Protein AF-A0A8R1ICD2-F1 (afdb_monomer)

Structure (mmCIF, N/CA/C/O backbone):
data_AF-A0A8R1ICD2-F1
#
_entry.id   AF-A0A8R1ICD2-F1
#
loop_
_atom_site.group_PDB
_atom_site.id
_atom_site.type_symbol
_atom_site.label_atom_id
_atom_site.label_alt_id
_atom_site.label_comp_id
_atom_site.label_asym_id
_atom_site.label_entity_id
_atom_site.label_seq_id
_atom_site.pdbx_PDB_ins_code
_atom_site.Cartn_x
_atom_site.Cartn_y
_atom_site.Cartn_z
_atom_site.occupancy
_atom_site.B_iso_or_equiv
_atom_site.auth_seq_id
_atom_site.auth_comp_id
_atom_site.auth_asym_id
_atom_site.auth_atom_id
_atom_site.pdbx_PDB_model_num
ATOM 1 N N . GLU A 1 1 ? -40.441 -24.533 26.803 1.00 36.91 1 GLU A N 1
ATOM 2 C CA . GLU A 1 1 ? -41.108 -23.221 26.719 1.00 36.91 1 GLU A CA 1
ATOM 3 C C . GLU A 1 1 ? -40.385 -22.350 25.706 1.00 36.91 1 GLU A C 1
ATOM 5 O O . GLU A 1 1 ? -39.166 -22.407 25.611 1.00 36.91 1 GLU A O 1
ATOM 10 N N . ALA A 1 2 ? -41.181 -21.658 24.899 1.00 37.09 2 ALA A N 1
ATOM 11 C CA . ALA A 1 2 ? -40.831 -20.619 23.930 1.00 37.09 2 ALA A CA 1
ATOM 12 C C . ALA A 1 2 ? -40.318 -19.354 24.679 1.00 37.09 2 ALA A C 1
ATOM 14 O O . ALA A 1 2 ? -40.477 -19.299 25.891 1.00 37.09 2 ALA A O 1
ATOM 15 N N . LEU A 1 3 ? -39.752 -18.275 24.129 1.00 42.41 3 LEU A N 1
ATOM 16 C CA . LEU A 1 3 ? -39.629 -17.691 22.790 1.00 42.41 3 LEU A CA 1
ATOM 17 C C . LEU A 1 3 ? -38.608 -16.536 22.915 1.00 42.41 3 LEU A C 1
ATOM 19 O O . LEU A 1 3 ? -38.447 -15.967 23.992 1.00 42.41 3 LEU A O 1
ATOM 23 N N . GLY A 1 4 ? -37.986 -16.142 21.808 1.00 36.78 4 GLY A N 1
ATOM 24 C CA . GLY A 1 4 ? -37.154 -14.941 21.723 1.00 36.78 4 GLY A CA 1
ATOM 25 C C . GLY A 1 4 ? -36.560 -14.789 20.329 1.00 36.78 4 GLY A C 1
ATOM 26 O O . GLY A 1 4 ? -35.347 -14.760 20.165 1.00 36.78 4 GLY A O 1
ATOM 27 N N . SER A 1 5 ? -37.428 -14.819 19.318 1.00 42.06 5 SER A N 1
ATOM 28 C CA . SER A 1 5 ? -37.115 -14.591 17.910 1.00 42.06 5 SER A CA 1
ATOM 29 C C . SER A 1 5 ? -36.513 -13.199 17.719 1.00 42.06 5 SER A C 1
ATOM 31 O O . SER A 1 5 ? -37.210 -12.206 17.907 1.00 42.06 5 SER A O 1
ATOM 33 N N . GLY A 1 6 ? -35.238 -13.130 17.332 1.00 47.69 6 GLY A N 1
ATOM 34 C CA . GLY A 1 6 ? -34.648 -11.903 16.808 1.00 47.69 6 GLY A CA 1
ATOM 35 C C . GLY A 1 6 ? -35.290 -11.595 15.462 1.00 47.69 6 GLY A C 1
ATOM 36 O O . GLY A 1 6 ? -34.988 -12.253 14.466 1.00 47.69 6 GLY A O 1
ATOM 37 N N . GLU A 1 7 ? -36.232 -10.658 15.456 1.00 48.03 7 GLU A N 1
ATOM 38 C CA . GLU A 1 7 ? -36.784 -10.088 14.233 1.00 48.03 7 GLU A CA 1
ATOM 39 C C . GLU A 1 7 ? -35.635 -9.516 13.385 1.00 48.03 7 GLU A C 1
ATOM 41 O O . GLU A 1 7 ? -34.730 -8.875 13.928 1.00 48.03 7 GLU A O 1
ATOM 46 N N . PRO A 1 8 ? -35.602 -9.767 12.065 1.00 51.16 8 PRO A N 1
ATOM 47 C CA . PRO A 1 8 ? -34.649 -9.099 11.199 1.00 51.16 8 PRO A CA 1
ATOM 48 C C . PRO A 1 8 ? -35.029 -7.619 11.120 1.00 51.16 8 PRO A C 1
ATOM 50 O O . PRO A 1 8 ? -36.084 -7.285 10.591 1.00 51.16 8 PRO A O 1
ATOM 53 N N . ASP A 1 9 ? -34.150 -6.779 11.659 1.00 54.31 9 ASP A N 1
ATOM 54 C CA . ASP A 1 9 ? -34.132 -5.314 11.626 1.00 54.31 9 ASP A CA 1
ATOM 55 C C . ASP A 1 9 ? -34.769 -4.743 10.334 1.00 54.31 9 ASP A C 1
ATOM 57 O O . ASP A 1 9 ? -34.150 -4.711 9.262 1.00 54.31 9 ASP A O 1
ATOM 61 N N . GLU A 1 10 ? -36.056 -4.374 10.408 1.00 54.94 10 GLU A N 1
ATOM 62 C CA . GLU A 1 10 ? -36.863 -3.946 9.252 1.00 54.94 10 GLU A CA 1
ATOM 63 C C . GLU A 1 10 ? -36.434 -2.577 8.701 1.00 54.94 10 GLU A C 1
ATOM 65 O O . GLU A 1 10 ? -36.730 -2.259 7.544 1.00 54.94 10 GLU A O 1
ATOM 70 N N . ASP A 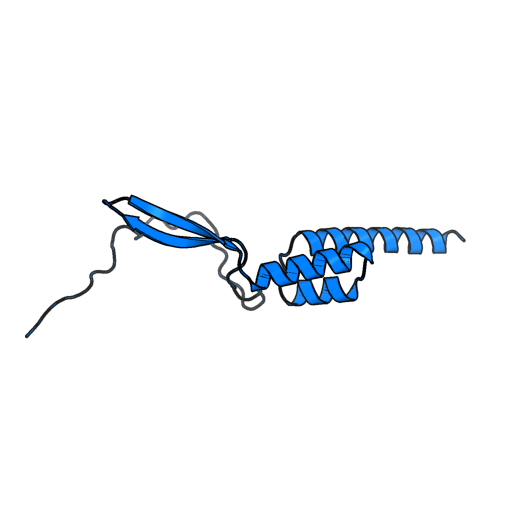1 11 ? -35.666 -1.802 9.470 1.00 57.03 11 ASP A N 1
ATOM 71 C CA . ASP A 1 11 ? -35.308 -0.417 9.148 1.00 57.03 11 ASP A CA 1
ATOM 72 C C . ASP A 1 11 ? -34.338 -0.281 7.960 1.00 57.03 11 ASP A C 1
ATOM 74 O O . ASP A 1 11 ? -34.221 0.787 7.356 1.00 57.03 11 ASP A O 1
ATOM 78 N N . HIS A 1 12 ? -33.696 -1.374 7.538 1.00 56.97 12 HIS A N 1
ATOM 79 C CA . HIS A 1 12 ? -32.754 -1.383 6.410 1.00 56.97 12 HIS A CA 1
ATOM 80 C C . HIS A 1 12 ? -33.309 -2.049 5.142 1.00 56.97 12 HIS A C 1
ATOM 82 O O . HIS A 1 12 ? -32.579 -2.269 4.165 1.00 56.97 12 HIS A O 1
ATOM 88 N N . ARG A 1 13 ? -34.603 -2.391 5.114 1.00 55.59 13 ARG A N 1
ATOM 89 C CA . ARG A 1 13 ? -35.207 -3.064 3.961 1.00 55.59 13 ARG A CA 1
ATOM 90 C C . ARG A 1 13 ? -35.607 -2.048 2.892 1.00 55.59 13 ARG A C 1
ATOM 92 O O . ARG A 1 13 ? -36.439 -1.173 3.109 1.00 55.59 13 ARG A O 1
ATOM 99 N N . TRP A 1 14 ? -35.041 -2.189 1.691 1.00 53.56 14 TRP A N 1
ATOM 100 C CA . TRP A 1 14 ? -35.446 -1.384 0.535 1.00 53.56 14 TRP A CA 1
ATOM 101 C C . TRP A 1 14 ? -36.968 -1.464 0.326 1.00 53.56 14 TRP A C 1
ATOM 103 O O . TRP A 1 14 ? -37.510 -2.576 0.318 1.00 53.56 14 TRP A O 1
ATOM 113 N N . PRO A 1 15 ? -37.665 -0.330 0.112 1.00 64.44 15 PRO A N 1
ATOM 114 C CA . PRO A 1 15 ? -39.110 -0.336 -0.046 1.00 64.44 15 PRO A CA 1
ATOM 115 C C . PRO A 1 15 ? -39.524 -1.230 -1.228 1.00 64.44 15 PRO A C 1
ATOM 117 O O . PRO A 1 15 ? -38.893 -1.175 -2.297 1.00 64.44 15 PRO A O 1
ATOM 120 N N . PRO A 1 16 ? -40.580 -2.051 -1.072 1.00 60.50 16 PRO A N 1
ATOM 121 C CA . PRO A 1 16 ? -41.022 -2.966 -2.114 1.00 60.50 16 PRO A CA 1
ATOM 122 C C . PRO A 1 16 ? -41.369 -2.180 -3.385 1.00 60.50 16 PRO A C 1
ATOM 124 O O . PRO A 1 16 ? -42.171 -1.251 -3.370 1.00 60.50 16 PRO A O 1
ATOM 127 N N . GLY A 1 17 ? -40.712 -2.524 -4.496 1.00 62.53 17 GLY A N 1
ATOM 128 C CA . GLY A 1 17 ? -40.932 -1.898 -5.806 1.00 62.53 17 GLY A CA 1
ATOM 129 C C . GLY A 1 17 ? -39.902 -0.844 -6.233 1.00 62.53 17 GLY A C 1
ATOM 130 O O . GLY A 1 17 ? -39.850 -0.516 -7.418 1.00 62.53 17 GLY A O 1
ATOM 131 N N . ARG A 1 18 ? -39.011 -0.368 -5.349 1.00 57.47 18 ARG A N 1
ATOM 132 C CA . ARG A 1 18 ? -37.857 0.461 -5.752 1.00 57.47 18 ARG A CA 1
ATOM 133 C C . ARG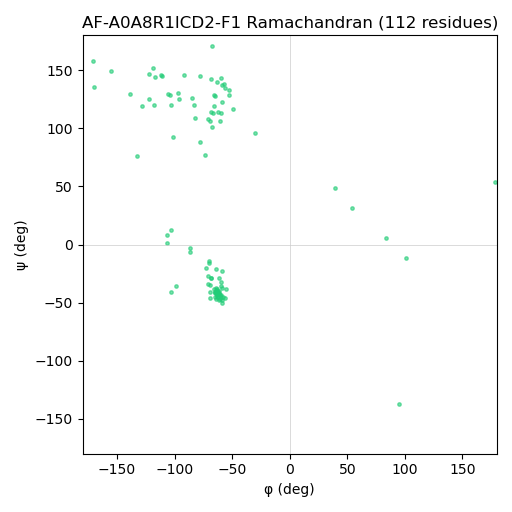 A 1 18 ? -36.588 -0.384 -5.793 1.00 57.47 18 ARG A C 1
ATOM 135 O O . ARG A 1 18 ? -35.875 -0.519 -4.807 1.00 57.47 18 ARG A O 1
ATOM 142 N N . ARG A 1 19 ? -36.271 -0.934 -6.969 1.00 59.38 19 ARG A N 1
ATOM 143 C CA . ARG A 1 19 ? -34.909 -1.422 -7.234 1.00 59.38 19 ARG A CA 1
ATOM 144 C C . ARG A 1 19 ? -33.977 -0.212 -7.221 1.00 59.38 19 ARG A C 1
ATOM 146 O O . ARG A 1 19 ? -34.254 0.761 -7.923 1.00 59.38 19 ARG A O 1
ATOM 153 N N . ALA A 1 20 ? -32.900 -0.269 -6.440 1.00 60.38 20 ALA A N 1
ATOM 154 C CA . ALA A 1 20 ? -31.851 0.742 -6.480 1.00 60.38 20 ALA A CA 1
ATOM 155 C C . ALA A 1 20 ? -31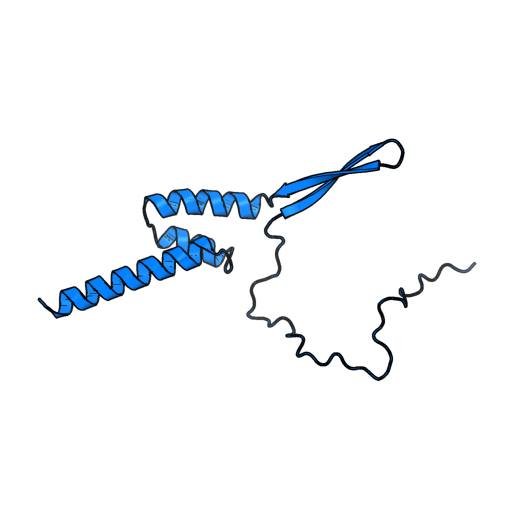.442 0.979 -7.946 1.00 60.38 20 ALA A C 1
ATOM 157 O O . ALA A 1 20 ? -30.999 0.058 -8.636 1.00 60.38 20 ALA A O 1
ATOM 158 N N . LYS A 1 21 ? -31.656 2.200 -8.454 1.00 56.22 21 LYS A N 1
ATOM 159 C CA . LYS A 1 21 ? -31.188 2.628 -9.780 1.00 56.22 21 LYS A CA 1
ATOM 160 C C . LYS A 1 21 ? -29.680 2.847 -9.688 1.00 56.22 21 LYS A C 1
ATOM 162 O O . LYS A 1 21 ? -29.200 3.963 -9.560 1.00 56.22 21 LYS A O 1
ATOM 167 N N . GLY A 1 22 ? -28.942 1.752 -9.695 1.00 61.75 22 GLY A N 1
ATOM 168 C CA . GLY A 1 22 ? -27.493 1.748 -9.634 1.00 61.75 22 GLY A CA 1
ATOM 169 C C . GLY A 1 22 ? -26.997 0.342 -9.902 1.00 61.75 22 GLY A C 1
ATOM 170 O O . GLY A 1 22 ? -27.549 -0.634 -9.391 1.00 61.75 22 GLY A O 1
ATOM 171 N N . ARG A 1 23 ? -25.966 0.215 -10.735 1.00 58.72 23 ARG A N 1
ATOM 172 C CA . ARG A 1 23 ? -25.302 -1.070 -10.921 1.00 58.72 23 ARG A CA 1
ATOM 173 C C . ARG A 1 23 ? -24.401 -1.284 -9.713 1.00 58.72 23 ARG A C 1
ATOM 175 O O . ARG A 1 23 ? -23.244 -0.884 -9.742 1.00 58.72 23 ARG A O 1
ATOM 182 N N . ILE A 1 24 ? -24.940 -1.886 -8.654 1.00 67.31 24 ILE A N 1
ATOM 183 C CA . ILE A 1 24 ? -24.109 -2.412 -7.568 1.00 67.31 24 ILE A CA 1
ATOM 184 C C . ILE A 1 24 ? -23.207 -3.459 -8.217 1.00 67.31 24 ILE A C 1
ATOM 186 O O . ILE A 1 24 ? -23.674 -4.508 -8.674 1.00 67.31 24 ILE A O 1
ATOM 190 N N . VAL A 1 25 ? -21.930 -3.119 -8.374 1.00 69.25 25 VAL A N 1
ATOM 191 C CA . VAL A 1 25 ? -20.953 -4.033 -8.951 1.00 69.25 25 VAL A CA 1
ATOM 192 C C . VAL A 1 25 ? -20.729 -5.118 -7.913 1.00 69.25 25 VAL A C 1
ATOM 194 O O . VAL A 1 25 ? -20.164 -4.871 -6.855 1.00 69.25 25 VAL A O 1
ATOM 197 N N . LYS A 1 26 ? -21.245 -6.315 -8.195 1.00 70.38 26 LYS A N 1
ATOM 198 C CA . LYS A 1 26 ? -20.978 -7.488 -7.367 1.00 70.38 26 LYS A CA 1
ATOM 199 C C . LYS A 1 26 ? -19.484 -7.792 -7.422 1.00 70.38 26 LYS A C 1
ATOM 201 O O . LYS A 1 26 ? -18.890 -7.696 -8.501 1.00 70.38 26 LYS A O 1
ATOM 206 N N . ASN A 1 27 ? -18.924 -8.168 -6.276 1.00 64.25 27 ASN A N 1
ATOM 207 C CA . ASN A 1 27 ? -17.529 -8.562 -6.163 1.00 64.25 27 ASN A CA 1
ATOM 208 C C . ASN A 1 27 ? -17.216 -9.653 -7.207 1.00 64.25 27 ASN A C 1
ATOM 210 O O . ASN A 1 27 ? -17.977 -10.616 -7.356 1.00 64.25 27 ASN A O 1
ATOM 214 N N . ARG A 1 28 ? -16.160 -9.453 -8.001 1.00 73.50 28 ARG A N 1
ATOM 215 C CA . ARG A 1 28 ? -15.730 -10.427 -9.010 1.00 73.50 28 ARG A CA 1
ATOM 216 C C . ARG A 1 28 ? -14.697 -11.363 -8.382 1.00 73.50 28 ARG A C 1
ATOM 218 O O . ARG A 1 28 ? -13.860 -10.888 -7.631 1.00 73.50 28 ARG A O 1
ATOM 225 N N . PRO A 1 29 ? -14.648 -12.650 -8.764 1.00 68.12 29 PRO A N 1
ATOM 226 C CA . PRO A 1 29 ? -13.654 -13.587 -8.226 1.00 68.12 29 PRO A CA 1
ATOM 227 C C . PRO A 1 29 ? -12.196 -13.169 -8.469 1.00 68.12 29 PRO A C 1
ATOM 229 O O . PRO A 1 29 ? -11.300 -13.617 -7.771 1.00 68.12 29 PRO A O 1
ATOM 232 N N . THR A 1 30 ? -11.956 -12.333 -9.484 1.00 71.75 30 THR A N 1
ATOM 233 C CA . THR A 1 30 ? -10.632 -11.808 -9.841 1.00 71.75 30 THR A CA 1
ATOM 234 C C . THR A 1 30 ? -10.257 -10.543 -9.073 1.00 71.75 30 THR A C 1
ATOM 236 O O . THR A 1 30 ? -9.194 -9.980 -9.319 1.00 71.75 30 THR A O 1
ATOM 239 N N . TRP A 1 31 ? -11.150 -10.013 -8.236 1.00 74.44 31 TRP A N 1
ATOM 240 C CA . TRP A 1 31 ? -10.823 -8.881 -7.385 1.00 74.44 31 TRP A CA 1
ATOM 241 C C . TRP A 1 31 ? -10.012 -9.365 -6.199 1.00 74.44 31 TRP A C 1
ATOM 243 O O . TRP A 1 31 ? -10.207 -10.469 -5.690 1.00 74.44 31 TRP A O 1
ATOM 253 N N . PHE A 1 32 ? -9.082 -8.524 -5.774 1.00 70.75 32 PHE A N 1
ATOM 254 C CA . PHE A 1 32 ? -8.287 -8.821 -4.602 1.00 70.75 32 PHE A CA 1
ATOM 255 C C . PHE A 1 32 ? -9.190 -8.989 -3.377 1.00 70.75 32 PHE A C 1
ATOM 257 O O . PHE A 1 32 ? -10.201 -8.285 -3.269 1.00 70.75 32 PHE A O 1
ATOM 264 N N . PRO A 1 33 ? -8.851 -9.927 -2.476 1.00 73.94 33 PRO A N 1
ATOM 265 C CA . PRO A 1 33 ? -9.656 -10.185 -1.295 1.00 73.94 33 PRO A CA 1
ATOM 266 C C . PRO A 1 33 ? -9.806 -8.901 -0.481 1.00 73.94 33 PRO A C 1
ATOM 268 O O . PRO A 1 33 ? -8.842 -8.151 -0.308 1.00 73.94 33 PRO A O 1
ATOM 271 N N . GLU A 1 34 ? -11.013 -8.662 0.027 1.00 71.31 34 GLU A N 1
ATOM 272 C CA . GLU A 1 34 ? -11.245 -7.598 0.997 1.00 71.31 34 GLU A CA 1
ATOM 273 C C . GLU A 1 34 ? -10.414 -7.914 2.244 1.00 71.31 34 GLU A C 1
ATOM 275 O O . GLU A 1 34 ? -10.624 -8.928 2.912 1.00 71.31 34 GLU A O 1
ATOM 280 N N . LYS A 1 35 ? -9.422 -7.069 2.523 1.00 75.38 35 LYS A N 1
ATOM 281 C CA . LYS A 1 35 ? -8.722 -7.055 3.806 1.00 75.38 35 LYS A CA 1
ATOM 282 C C . LYS A 1 35 ? -8.927 -5.687 4.436 1.00 75.38 35 LYS A C 1
ATOM 284 O O . LYS A 1 35 ? -9.074 -4.690 3.728 1.00 75.38 35 LYS A O 1
ATOM 289 N N . ASP A 1 36 ? -8.895 -5.641 5.760 1.00 72.81 36 ASP A N 1
ATOM 290 C CA . ASP A 1 36 ? -8.873 -4.373 6.476 1.00 72.81 36 ASP A CA 1
ATOM 291 C C . ASP A 1 36 ? -7.553 -3.656 6.190 1.00 72.81 36 ASP A C 1
ATOM 293 O O . ASP A 1 36 ? -6.478 -4.096 6.605 1.00 72.81 36 ASP A O 1
ATOM 297 N N . TYR A 1 37 ? -7.648 -2.535 5.488 1.00 74.44 37 TYR A N 1
ATOM 298 C CA . TYR A 1 37 ? -6.551 -1.618 5.211 1.00 74.44 37 TYR A CA 1
ATOM 299 C C . TYR A 1 37 ? -6.923 -0.229 5.746 1.00 74.44 37 TYR A C 1
ATOM 301 O O . TYR A 1 37 ? -8.089 0.158 5.725 1.00 74.44 37 TYR A O 1
ATOM 309 N N . GLY A 1 38 ? -5.939 0.540 6.221 1.00 77.06 38 GLY A N 1
ATOM 310 C CA . GLY A 1 38 ? -6.152 1.924 6.662 1.00 77.06 38 GLY A CA 1
ATOM 311 C C . GLY A 1 38 ? -6.401 2.093 8.163 1.00 77.06 38 GLY A C 1
ATOM 312 O O . GLY A 1 38 ? -5.678 1.533 8.987 1.00 77.06 38 GLY A O 1
ATOM 313 N N . LEU A 1 39 ? -7.369 2.938 8.526 1.00 81.56 39 LEU A N 1
ATOM 314 C CA . LEU A 1 39 ? -7.602 3.395 9.898 1.00 81.56 39 LEU A CA 1
ATOM 315 C C . LEU A 1 39 ? -8.844 2.722 10.492 1.00 81.56 39 LEU A C 1
ATOM 317 O O . LEU A 1 39 ? -9.921 2.754 9.908 1.00 81.56 39 LEU A O 1
ATOM 321 N N . SER A 1 40 ? -8.694 2.161 11.686 1.00 84.38 40 SER A N 1
ATOM 322 C CA . SER A 1 40 ? -9.783 1.582 12.475 1.00 84.38 40 SER A CA 1
ATOM 323 C C . SER A 1 40 ? -10.057 2.441 13.706 1.00 84.38 40 SER A C 1
ATOM 325 O O . SER A 1 40 ? -9.135 3.013 14.290 1.00 84.38 40 SER A O 1
ATOM 327 N N . MET A 1 41 ? -11.317 2.545 14.115 1.00 88.12 41 MET A N 1
ATOM 328 C CA . MET A 1 41 ? -11.699 3.242 15.341 1.00 88.12 41 MET A CA 1
ATOM 329 C C . MET A 1 41 ? -11.842 2.225 16.473 1.00 88.12 41 MET A C 1
ATOM 331 O O . MET A 1 41 ? -12.576 1.250 16.346 1.00 88.12 41 MET A O 1
ATOM 335 N N . VAL A 1 42 ? -11.129 2.438 17.577 1.00 87.81 42 VAL A N 1
ATOM 336 C CA . VAL A 1 42 ? -11.114 1.527 18.727 1.00 87.81 42 VAL A CA 1
ATOM 337 C C . VAL A 1 42 ? -11.547 2.289 19.973 1.00 87.81 42 VAL A C 1
ATOM 339 O O . VAL A 1 42 ? -10.943 3.304 20.315 1.00 87.81 42 VAL A O 1
ATOM 342 N N . GLN A 1 43 ? -12.569 1.798 20.671 1.00 89.06 43 GLN A N 1
ATOM 343 C CA . GLN A 1 43 ? -12.998 2.352 21.956 1.00 89.06 43 GLN A CA 1
ATOM 344 C C . GLN A 1 43 ? -11.902 2.139 23.010 1.00 89.06 4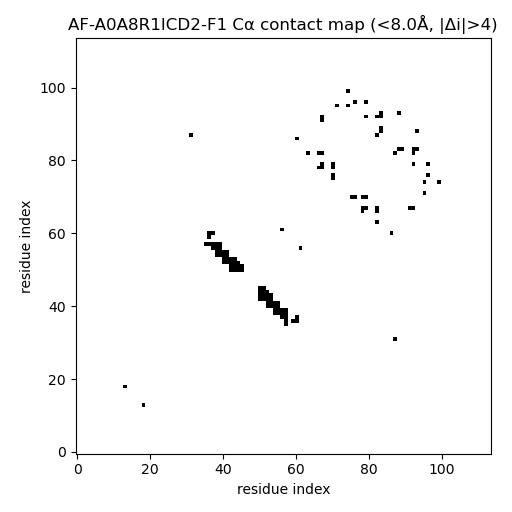3 GLN A C 1
ATOM 346 O O . GLN A 1 43 ? -11.374 1.039 23.167 1.00 89.06 43 GLN A O 1
ATOM 351 N N . VAL A 1 44 ? -11.520 3.208 23.703 1.00 89.94 44 VAL A N 1
ATOM 352 C CA . VAL A 1 44 ? -10.453 3.200 24.716 1.00 89.94 44 VAL A CA 1
ATOM 353 C C . VAL A 1 44 ? -11.031 3.207 26.115 1.00 89.94 44 VAL A C 1
ATOM 355 O O . VAL A 1 44 ? -10.503 2.542 27.003 1.00 89.94 44 VAL A O 1
ATOM 358 N N . LYS A 1 45 ? -12.080 4.001 26.321 1.00 89.62 45 LYS A N 1
ATOM 359 C CA . LYS A 1 45 ? -12.627 4.261 27.643 1.00 89.62 45 LYS A CA 1
ATOM 360 C C . LYS A 1 45 ? -14.088 4.650 27.534 1.00 89.62 45 LYS A C 1
ATOM 362 O O . LYS A 1 45 ? -14.489 5.283 26.562 1.00 89.62 45 LYS A O 1
ATOM 367 N N . GLU A 1 46 ? -14.851 4.306 28.554 1.00 87.81 46 GLU A N 1
ATOM 368 C CA . GLU A 1 46 ? -16.190 4.829 28.762 1.00 87.81 46 GLU A CA 1
ATOM 369 C C . GLU A 1 46 ? -16.260 5.355 30.192 1.00 87.81 46 GLU A C 1
ATOM 371 O O . GLU A 1 46 ? -15.988 4.622 31.143 1.00 87.81 46 GLU A O 1
ATOM 376 N N . GLU A 1 47 ? -16.531 6.646 30.350 1.00 89.56 47 GLU A N 1
ATOM 377 C CA . GLU A 1 47 ? -16.644 7.284 31.660 1.00 89.56 47 GLU A CA 1
ATOM 378 C C . GLU A 1 47 ? -17.814 8.256 31.658 1.00 89.56 47 GLU A C 1
ATOM 380 O O . GLU A 1 47 ? -17.917 9.107 30.784 1.00 89.56 47 GLU A O 1
ATOM 385 N N . LYS A 1 48 ? -18.686 8.147 32.669 1.00 83.25 48 LYS A N 1
ATOM 386 C CA . LYS A 1 48 ? -19.808 9.076 32.897 1.00 83.25 48 LYS A CA 1
ATOM 387 C C . LYS A 1 48 ? -20.741 9.259 31.683 1.00 83.25 48 LYS A C 1
ATOM 389 O O . LYS A 1 48 ? -21.331 10.320 31.525 1.00 83.25 48 LYS A O 1
ATOM 394 N N . GLY A 1 49 ? -20.897 8.220 30.859 1.00 87.62 49 GLY A N 1
ATOM 395 C CA . GLY A 1 49 ? -21.728 8.258 29.649 1.00 87.62 49 GLY A CA 1
ATOM 396 C C . GLY A 1 49 ? -21.030 8.838 28.414 1.00 87.62 49 GLY A C 1
ATOM 397 O O . GLY A 1 49 ? -21.667 8.978 27.376 1.00 87.62 49 GLY A O 1
ATOM 398 N N . GLU A 1 50 ? -19.735 9.151 28.502 1.00 87.81 50 GLU A N 1
ATOM 399 C CA . GLU A 1 50 ? -18.916 9.566 27.364 1.00 87.81 50 GLU A CA 1
ATOM 400 C C . GLU A 1 50 ? -18.009 8.422 26.906 1.00 87.81 50 GLU A C 1
ATOM 402 O O . GLU A 1 50 ? -17.267 7.826 27.698 1.00 87.81 50 GLU A O 1
ATOM 407 N N . THR A 1 51 ? -18.044 8.135 25.605 1.00 89.38 51 THR A N 1
ATOM 408 C CA . THR A 1 51 ? -17.243 7.084 24.977 1.00 89.38 51 THR A CA 1
ATOM 409 C C . THR A 1 51 ? -16.058 7.693 24.235 1.00 89.38 51 THR A C 1
ATOM 411 O O . THR A 1 51 ? -16.217 8.478 23.302 1.00 89.38 51 THR A O 1
ATOM 414 N N . TRP A 1 52 ? -14.851 7.309 24.637 1.00 91.94 52 TRP A N 1
ATOM 415 C CA . TRP A 1 52 ? -13.602 7.778 24.049 1.00 91.94 52 TRP A CA 1
ATOM 416 C C . TRP A 1 52 ? -13.098 6.778 23.021 1.00 91.94 52 TRP A C 1
ATOM 418 O O . TRP A 1 52 ? -12.947 5.589 23.315 1.00 91.94 52 TRP A O 1
ATOM 428 N N . PHE A 1 53 ? -12.755 7.273 21.837 1.00 92.62 53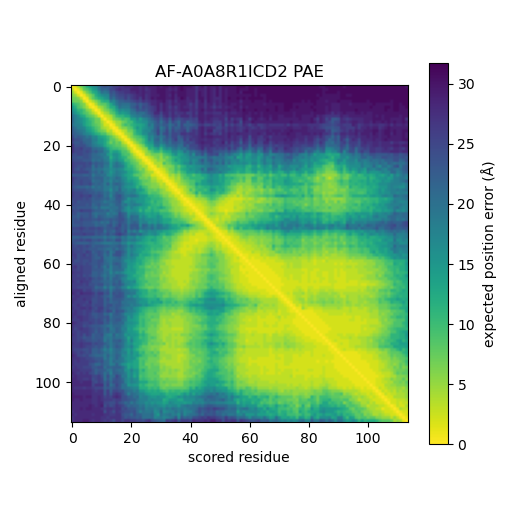 PHE A N 1
ATOM 429 C CA . PHE A 1 53 ? -12.228 6.468 20.744 1.00 92.62 53 PHE A CA 1
ATOM 430 C C . PHE A 1 53 ? -10.804 6.895 20.393 1.00 92.62 53 PHE A C 1
ATOM 432 O O . PHE A 1 53 ? -10.467 8.077 20.428 1.00 92.62 53 PHE A O 1
ATOM 439 N N . LYS A 1 54 ? -9.968 5.926 20.019 1.00 92.00 54 LYS A N 1
ATOM 440 C CA . LYS A 1 54 ? -8.684 6.166 19.359 1.00 92.00 54 LYS A CA 1
ATOM 441 C C . LYS A 1 54 ? -8.743 5.662 17.935 1.00 92.00 54 LYS A C 1
ATOM 443 O O . LYS A 1 54 ? -9.336 4.622 17.650 1.00 92.00 54 LYS A O 1
ATOM 448 N N . ILE A 1 55 ? -8.050 6.370 17.064 1.00 89.56 55 ILE A N 1
ATOM 449 C CA . ILE A 1 55 ? -7.789 5.895 15.718 1.00 89.56 55 ILE A CA 1
ATOM 450 C C . ILE A 1 55 ? -6.551 4.996 15.787 1.00 89.56 55 ILE A C 1
ATOM 452 O O . ILE A 1 55 ? -5.514 5.389 16.322 1.00 89.56 55 ILE A O 1
ATOM 456 N N . LYS A 1 56 ? -6.664 3.771 15.279 1.00 86.56 56 LYS A N 1
ATOM 457 C CA . LYS A 1 56 ? -5.574 2.804 15.171 1.00 86.56 56 LYS A CA 1
ATOM 458 C C . LYS A 1 56 ? -5.334 2.492 13.702 1.00 86.56 56 LYS A C 1
ATOM 460 O O . LYS A 1 56 ? -6.217 1.974 13.019 1.00 86.56 56 LYS A O 1
ATOM 465 N N . HIS A 1 57 ? -4.124 2.776 13.242 1.00 83.81 57 HIS A N 1
ATOM 466 C CA . HIS A 1 57 ? -3.684 2.374 11.918 1.00 83.81 57 HIS A CA 1
ATOM 467 C C . HIS A 1 57 ? -3.520 0.853 11.841 1.00 83.81 57 HIS A C 1
ATOM 469 O O . HIS A 1 57 ? -3.111 0.204 12.806 1.00 83.81 57 HIS A O 1
ATOM 475 N N . ASN A 1 58 ? -3.872 0.272 10.701 1.00 87.75 58 ASN A N 1
ATOM 476 C CA . ASN A 1 58 ? -3.682 -1.141 10.451 1.00 87.75 58 ASN A CA 1
ATOM 477 C C . ASN A 1 58 ? -2.176 -1.453 10.411 1.00 87.75 58 ASN A C 1
ATOM 479 O O . ASN A 1 58 ? -1.447 -0.924 9.572 1.00 87.75 58 ASN A O 1
ATOM 483 N N .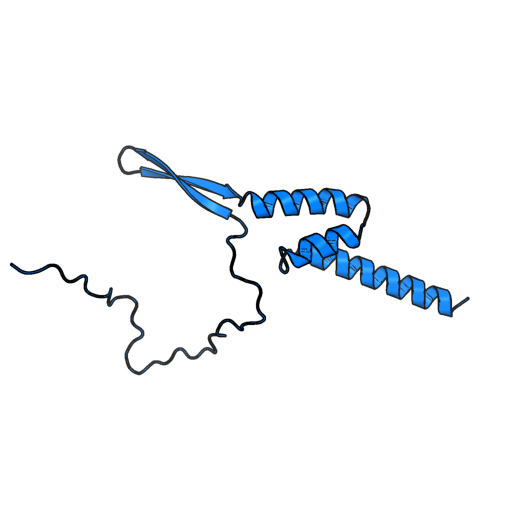 ASN A 1 59 ? -1.719 -2.324 11.315 1.00 88.12 59 ASN A N 1
ATOM 484 C CA . ASN A 1 59 ? -0.298 -2.661 11.451 1.00 88.12 59 ASN A CA 1
ATOM 485 C C . ASN A 1 59 ? 0.292 -3.257 10.164 1.00 88.12 59 ASN A C 1
ATOM 487 O O . ASN A 1 59 ? 1.456 -3.025 9.856 1.00 88.12 59 ASN A O 1
ATOM 491 N N . TYR A 1 60 ? -0.491 -4.047 9.426 1.00 87.25 60 TYR A N 1
ATOM 492 C CA . TYR A 1 60 ? -0.029 -4.674 8.191 1.00 87.25 60 TYR A CA 1
ATOM 493 C C . TYR A 1 60 ? 0.171 -3.627 7.089 1.00 87.25 60 TYR A C 1
ATOM 495 O O . TYR A 1 60 ? 1.231 -3.585 6.468 1.00 87.25 60 TYR A O 1
ATOM 503 N N . TYR A 1 61 ? -0.797 -2.723 6.910 1.00 86.12 61 TYR A N 1
ATOM 504 C CA . TYR A 1 61 ? -0.674 -1.616 5.959 1.00 86.12 61 TYR A CA 1
ATOM 505 C C . TYR A 1 61 ? 0.480 -0.666 6.334 1.00 86.12 61 TYR A C 1
ATOM 507 O O . TYR A 1 61 ? 1.258 -0.277 5.470 1.00 86.12 61 TYR A O 1
ATOM 515 N N . GLU A 1 62 ? 0.671 -0.379 7.628 1.00 87.19 62 GLU A N 1
ATOM 516 C CA . GLU A 1 62 ? 1.784 0.447 8.132 1.00 87.19 62 GLU A CA 1
ATOM 517 C C . GLU A 1 62 ? 3.158 -0.116 7.750 1.00 87.19 62 GLU A C 1
ATOM 519 O O . GLU A 1 62 ? 4.053 0.613 7.323 1.00 87.19 62 GLU A O 1
ATOM 524 N N . GLN A 1 63 ? 3.344 -1.429 7.904 1.00 90.00 63 GLN A N 1
ATOM 525 C CA . GLN A 1 63 ? 4.610 -2.080 7.576 1.00 90.00 63 GLN A CA 1
ATOM 526 C C . GLN A 1 63 ? 4.921 -1.970 6.083 1.00 90.00 63 GLN A C 1
ATOM 528 O O . GLN A 1 63 ? 6.064 -1.698 5.717 1.00 90.00 63 GLN A O 1
ATOM 533 N N . ARG A 1 64 ? 3.910 -2.132 5.222 1.00 89.50 64 ARG A N 1
ATOM 534 C CA . ARG A 1 64 ? 4.067 -1.996 3.767 1.00 89.50 64 ARG A CA 1
ATOM 535 C C . ARG A 1 64 ? 4.328 -0.555 3.345 1.00 89.50 64 ARG A C 1
ATOM 537 O O . ARG A 1 64 ? 5.145 -0.326 2.459 1.00 89.50 64 ARG A O 1
ATOM 544 N N . GLU A 1 65 ? 3.734 0.420 4.023 1.00 88.62 65 GLU A N 1
ATOM 545 C CA . GLU A 1 65 ? 4.040 1.834 3.799 1.00 88.62 65 GLU A CA 1
ATOM 546 C C . GLU A 1 65 ? 5.488 2.183 4.182 1.00 88.62 65 GLU A C 1
ATOM 548 O O . GLU A 1 65 ? 6.191 2.842 3.417 1.00 88.62 65 GLU A O 1
ATOM 553 N N . ARG A 1 66 ? 5.999 1.648 5.298 1.00 89.44 66 ARG A N 1
ATOM 554 C CA . ARG A 1 66 ? 7.419 1.806 5.661 1.00 89.44 66 ARG A CA 1
ATOM 555 C C . ARG A 1 66 ? 8.361 1.149 4.657 1.00 89.44 66 ARG A C 1
ATOM 557 O O . ARG A 1 66 ? 9.396 1.725 4.330 1.00 89.44 66 ARG A O 1
ATOM 564 N N . MET A 1 67 ? 8.018 -0.040 4.159 1.00 89.25 67 MET A N 1
ATOM 565 C CA . MET A 1 67 ? 8.795 -0.687 3.095 1.00 89.25 67 MET A CA 1
ATOM 566 C C . MET A 1 67 ? 8.786 0.139 1.810 1.00 89.25 67 MET A C 1
ATOM 568 O O . MET A 1 67 ? 9.823 0.253 1.159 1.00 89.25 67 MET A O 1
ATOM 572 N N . TYR A 1 68 ? 7.652 0.762 1.479 1.00 90.88 68 TYR A N 1
ATOM 573 C CA . TYR A 1 68 ? 7.572 1.678 0.349 1.00 90.88 68 TYR A CA 1
ATOM 574 C C . TYR A 1 68 ? 8.560 2.843 0.506 1.00 90.88 68 TYR A C 1
ATOM 576 O O . TYR A 1 68 ? 9.337 3.082 -0.415 1.00 90.88 68 TYR A O 1
ATOM 584 N N . TRP A 1 69 ? 8.619 3.504 1.667 1.00 89.88 69 TRP A N 1
ATOM 585 C CA . TRP A 1 69 ? 9.567 4.609 1.895 1.00 89.88 69 TRP A CA 1
ATOM 586 C C . TRP A 1 69 ? 11.034 4.193 1.713 1.00 89.88 69 TRP A C 1
ATOM 588 O O . TRP A 1 69 ? 11.835 4.936 1.142 1.00 89.88 69 TRP A O 1
ATOM 598 N N . LEU A 1 70 ? 11.390 2.976 2.137 1.00 86.88 70 LEU A N 1
ATOM 599 C CA . LEU A 1 70 ? 12.721 2.417 1.878 1.00 86.88 70 LEU A CA 1
ATOM 600 C C . LEU A 1 70 ? 12.960 2.191 0.377 1.00 86.88 70 LEU A C 1
ATOM 602 O O . LEU A 1 70 ? 14.045 2.474 -0.128 1.00 86.88 70 LEU A O 1
ATOM 606 N N . SER A 1 71 ? 11.949 1.703 -0.346 1.00 85.69 71 SER A N 1
ATOM 607 C CA . SER A 1 71 ? 12.046 1.442 -1.787 1.00 85.69 71 SER A CA 1
ATOM 608 C C . SER A 1 71 ? 12.107 2.716 -2.635 1.00 85.69 71 SER A C 1
ATOM 610 O O . SER A 1 71 ? 12.813 2.733 -3.641 1.00 85.69 71 SER A O 1
ATOM 612 N N . GLU A 1 72 ? 11.420 3.782 -2.216 1.00 85.38 72 GLU A N 1
ATOM 613 C CA . GLU A 1 72 ? 11.334 5.067 -2.917 1.00 85.38 72 GLU A CA 1
ATOM 614 C C . GLU A 1 72 ? 12.706 5.737 -3.018 1.00 85.38 72 GLU A C 1
ATOM 616 O O . GLU A 1 72 ? 13.086 6.216 -4.084 1.00 85.38 72 GLU A O 1
ATOM 621 N N . THR A 1 73 ? 13.497 5.662 -1.943 1.00 83.31 73 THR A N 1
ATOM 622 C CA . THR A 1 73 ? 14.858 6.224 -1.890 1.00 83.31 73 THR A CA 1
ATOM 623 C C . THR A 1 73 ? 15.781 5.612 -2.950 1.00 83.31 73 THR A C 1
ATOM 625 O O . THR A 1 73 ? 16.670 6.282 -3.471 1.00 83.31 73 THR A O 1
ATOM 628 N N . HIS A 1 74 ? 15.566 4.340 -3.287 1.00 82.81 74 HIS A N 1
ATOM 629 C CA . HIS A 1 74 ? 16.390 3.596 -4.239 1.00 82.81 74 HIS A CA 1
ATOM 630 C C . HIS A 1 74 ? 15.705 3.359 -5.590 1.00 82.81 74 HIS A C 1
ATOM 632 O O . HIS A 1 74 ? 16.288 2.684 -6.435 1.00 82.81 74 HIS A O 1
ATOM 638 N N . MET A 1 75 ? 14.475 3.856 -5.779 1.00 83.06 75 MET A N 1
ATOM 639 C CA . MET A 1 75 ? 13.595 3.509 -6.902 1.00 83.06 75 MET A CA 1
ATOM 640 C C . MET A 1 75 ? 13.657 2.016 -7.262 1.00 83.06 75 MET A C 1
ATOM 642 O O . MET A 1 75 ? 13.856 1.649 -8.417 1.00 83.06 75 MET A O 1
ATOM 646 N N . ASN A 1 76 ? 13.543 1.136 -6.263 1.00 86.31 76 ASN A N 1
ATOM 647 C CA . ASN A 1 76 ? 13.678 -0.303 -6.479 1.00 86.31 76 ASN A CA 1
ATOM 648 C C . ASN A 1 76 ? 12.349 -0.903 -6.989 1.00 86.31 76 ASN A C 1
ATOM 650 O O . ASN A 1 76 ? 11.416 -1.050 -6.193 1.00 86.31 76 ASN A O 1
ATOM 654 N N . PRO A 1 77 ? 12.248 -1.312 -8.271 1.00 85.50 77 PRO A N 1
ATOM 655 C CA . PRO A 1 77 ? 10.989 -1.793 -8.839 1.00 85.50 77 PRO A CA 1
ATOM 656 C C . PRO A 1 77 ? 10.553 -3.134 -8.243 1.00 85.50 77 PRO A C 1
ATOM 658 O O . PRO A 1 77 ? 9.360 -3.403 -8.153 1.00 85.50 77 PRO A O 1
ATOM 661 N N . VAL A 1 78 ? 11.499 -3.971 -7.802 1.00 89.38 78 VAL A N 1
ATOM 662 C CA . VAL A 1 78 ? 11.209 -5.311 -7.268 1.00 89.38 78 VAL A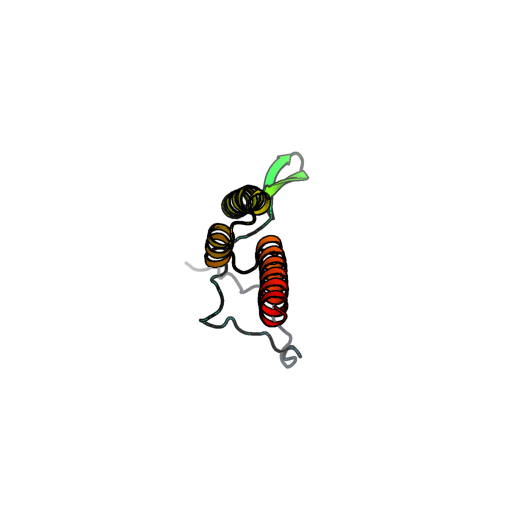 CA 1
ATOM 663 C C . VAL A 1 78 ? 10.389 -5.207 -5.986 1.00 89.38 78 VAL A C 1
ATOM 665 O O . VAL A 1 78 ? 9.356 -5.860 -5.862 1.00 89.38 78 VAL A O 1
ATOM 668 N N . LEU A 1 79 ? 10.807 -4.330 -5.070 1.00 88.25 79 LEU A N 1
ATOM 669 C CA . LEU A 1 79 ? 10.096 -4.101 -3.811 1.00 88.25 79 LEU A CA 1
ATOM 670 C C . LEU A 1 79 ? 8.715 -3.483 -4.045 1.00 88.25 79 LEU A C 1
ATOM 672 O O . LEU A 1 79 ? 7.751 -3.855 -3.384 1.00 88.25 79 LEU A O 1
ATOM 676 N N . ILE A 1 80 ? 8.596 -2.571 -5.011 1.00 89.81 80 ILE A N 1
ATOM 677 C CA . ILE A 1 80 ? 7.311 -1.952 -5.353 1.00 89.81 80 ILE A CA 1
ATOM 678 C C . ILE A 1 80 ? 6.340 -3.000 -5.923 1.00 89.81 80 ILE A C 1
ATOM 680 O O . ILE A 1 80 ? 5.169 -3.026 -5.540 1.00 89.81 80 ILE A O 1
ATOM 684 N N . HIS A 1 81 ? 6.819 -3.902 -6.785 1.00 89.50 81 HIS A N 1
ATOM 685 C CA . HIS A 1 81 ? 6.016 -5.013 -7.299 1.00 89.50 81 HIS A CA 1
ATOM 686 C C . HIS A 1 81 ? 5.591 -5.992 -6.200 1.00 89.50 81 HIS A C 1
ATOM 688 O O . HIS A 1 81 ? 4.442 -6.434 -6.196 1.00 89.50 81 HIS A O 1
ATOM 694 N N . GLU A 1 82 ? 6.480 -6.303 -5.256 1.00 90.56 82 GLU A N 1
ATOM 695 C CA . GLU A 1 82 ? 6.164 -7.147 -4.100 1.00 90.56 82 GLU A CA 1
ATOM 696 C C . GLU A 1 82 ? 5.050 -6.523 -3.245 1.00 90.56 82 GLU A C 1
ATOM 698 O O . GLU A 1 82 ? 4.056 -7.183 -2.935 1.00 90.56 82 GLU A O 1
ATOM 703 N N . ILE A 1 83 ? 5.159 -5.223 -2.945 1.00 90.19 83 ILE A N 1
ATOM 704 C CA . ILE A 1 83 ? 4.145 -4.490 -2.179 1.00 90.19 83 ILE A CA 1
ATOM 705 C C . ILE A 1 83 ? 2.792 -4.501 -2.903 1.00 90.19 83 ILE A C 1
ATOM 707 O O . ILE A 1 83 ? 1.766 -4.757 -2.275 1.00 90.19 83 ILE A O 1
ATOM 711 N N . LEU A 1 84 ? 2.765 -4.289 -4.221 1.00 88.75 84 LEU A N 1
ATOM 712 C CA . LEU A 1 84 ? 1.524 -4.293 -5.005 1.00 88.75 84 LEU A CA 1
ATOM 713 C C . LEU A 1 84 ? 0.892 -5.676 -5.168 1.00 88.75 84 LEU A C 1
ATOM 715 O O . LEU A 1 84 ? -0.326 -5.770 -5.306 1.00 88.75 84 LEU A O 1
ATOM 719 N N . GLY A 1 85 ? 1.684 -6.750 -5.119 1.00 86.94 85 GLY A N 1
ATOM 720 C CA . GLY A 1 85 ? 1.149 -8.112 -5.069 1.00 86.94 85 GLY A CA 1
ATOM 721 C C . GLY A 1 85 ? 0.303 -8.360 -3.816 1.00 86.94 85 GLY A C 1
ATOM 722 O O . GLY A 1 85 ? -0.648 -9.141 -3.838 1.00 86.94 85 GLY A O 1
ATOM 723 N N . GLU A 1 86 ? 0.617 -7.657 -2.730 1.00 86.06 86 GLU A N 1
ATOM 724 C CA . GLU A 1 86 ? -0.055 -7.789 -1.441 1.00 86.06 86 GLU A CA 1
ATOM 725 C C . GLU A 1 86 ? -1.115 -6.715 -1.164 1.00 86.06 86 GLU A C 1
ATOM 727 O O . GLU A 1 86 ? -2.138 -6.989 -0.518 1.00 86.06 86 GLU A O 1
ATOM 732 N N . VAL A 1 87 ? -0.848 -5.491 -1.623 1.00 86.75 87 VAL A N 1
ATOM 733 C CA . VAL A 1 87 ? -1.665 -4.290 -1.441 1.00 86.75 87 VAL A CA 1
ATOM 734 C C . VAL A 1 87 ? -1.816 -3.587 -2.799 1.00 86.75 87 VAL A C 1
ATOM 736 O O . VAL A 1 87 ? -1.197 -2.559 -3.069 1.00 86.75 87 VAL A O 1
ATOM 739 N N . PRO A 1 88 ? -2.669 -4.124 -3.681 1.00 82.69 88 PRO A N 1
ATOM 740 C CA . PRO A 1 88 ? -2.782 -3.705 -5.086 1.00 82.69 88 PRO A CA 1
ATOM 741 C C . PRO A 1 88 ? -3.269 -2.266 -5.273 1.00 82.69 88 PRO A C 1
ATOM 743 O O . PRO A 1 88 ? -3.071 -1.668 -6.327 1.00 82.69 88 PRO A O 1
ATOM 746 N N . TYR A 1 89 ? -3.933 -1.713 -4.258 1.00 83.06 89 TYR A N 1
ATOM 747 C CA . TYR A 1 89 ? -4.524 -0.378 -4.286 1.00 83.06 89 TYR A CA 1
ATOM 748 C C . TYR A 1 89 ? -3.688 0.650 -3.516 1.00 83.06 89 TYR A C 1
ATOM 750 O O . TYR A 1 89 ? -4.169 1.748 -3.240 1.00 83.06 89 TYR A O 1
ATOM 758 N N . GLN A 1 90 ? -2.445 0.319 -3.150 1.00 87.75 90 GLN A N 1
ATOM 759 C CA . GLN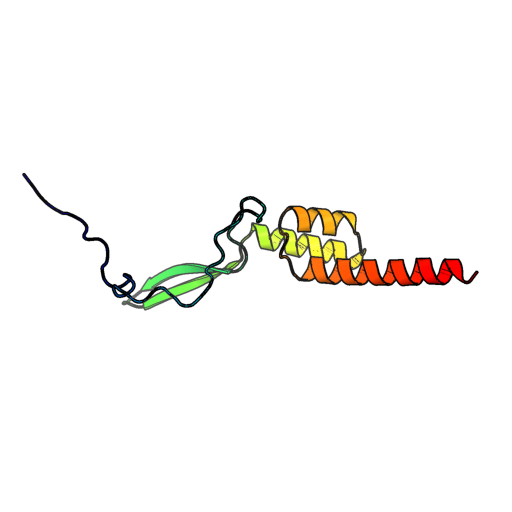 A 1 90 ? -1.553 1.272 -2.500 1.00 87.75 90 GLN A CA 1
ATOM 760 C C . GLN A 1 90 ? -1.132 2.360 -3.494 1.00 87.75 90 GLN A C 1
ATOM 762 O O . GLN A 1 90 ? -0.311 2.142 -4.386 1.00 87.75 90 GLN A O 1
ATOM 767 N N . LEU A 1 91 ? -1.696 3.554 -3.313 1.00 88.25 91 LEU A N 1
ATOM 768 C CA . LEU A 1 91 ? -1.569 4.667 -4.252 1.00 88.25 91 LEU A CA 1
ATOM 769 C C . LEU A 1 91 ? -0.112 5.047 -4.545 1.00 88.25 91 LEU A C 1
ATOM 771 O O . LEU A 1 91 ? 0.256 5.190 -5.706 1.00 88.25 91 LEU A O 1
ATOM 775 N N . ASN A 1 92 ? 0.723 5.166 -3.512 1.00 90.69 92 ASN A N 1
ATOM 776 C CA . ASN A 1 92 ? 2.110 5.612 -3.676 1.00 90.69 92 ASN A CA 1
ATOM 777 C C . ASN A 1 92 ? 2.919 4.651 -4.561 1.00 90.69 92 ASN A C 1
ATOM 779 O O . ASN A 1 92 ? 3.656 5.084 -5.440 1.00 90.69 92 ASN A O 1
ATOM 783 N N . CYS A 1 93 ? 2.716 3.339 -4.404 1.00 91.00 93 CYS A N 1
ATOM 784 C CA . CYS A 1 93 ? 3.364 2.338 -5.250 1.00 91.00 93 CYS A CA 1
ATOM 785 C C . CYS A 1 93 ? 2.930 2.461 -6.716 1.00 91.00 93 CYS A C 1
ATOM 787 O O . CYS A 1 93 ? 3.770 2.398 -7.611 1.00 91.00 93 CYS A O 1
ATOM 789 N N . LEU A 1 94 ? 1.635 2.684 -6.969 1.00 90.69 94 LEU A N 1
ATOM 790 C CA . LEU A 1 94 ? 1.109 2.876 -8.324 1.00 90.69 94 LEU A CA 1
ATOM 791 C C . LEU A 1 94 ? 1.689 4.129 -8.991 1.00 90.69 94 LEU A C 1
ATOM 793 O O . LEU A 1 94 ? 2.091 4.073 -10.153 1.00 90.69 94 LEU A O 1
ATOM 797 N N . LEU A 1 95 ? 1.766 5.240 -8.254 1.00 91.56 95 LEU A N 1
ATOM 798 C CA . LEU A 1 95 ? 2.342 6.491 -8.752 1.00 91.56 95 LEU A CA 1
ATOM 799 C C . LEU A 1 95 ? 3.826 6.328 -9.092 1.00 91.56 95 LEU A C 1
ATOM 801 O O . LEU A 1 95 ? 4.263 6.761 -10.159 1.00 91.56 95 LEU A O 1
ATOM 805 N N . THR A 1 96 ? 4.584 5.647 -8.235 1.00 90.69 96 THR A N 1
ATOM 806 C CA . THR A 1 96 ? 6.016 5.426 -8.458 1.00 90.69 96 THR A CA 1
ATOM 807 C C . THR A 1 96 ? 6.269 4.477 -9.624 1.00 90.69 96 THR A C 1
ATOM 809 O O . THR A 1 96 ? 7.112 4.778 -10.464 1.00 90.69 96 THR A O 1
ATOM 812 N N . MET A 1 97 ? 5.494 3.399 -9.782 1.00 89.88 97 MET A N 1
ATOM 813 C CA . MET A 1 97 ? 5.602 2.559 -10.984 1.00 89.88 97 MET A CA 1
ATOM 814 C C . MET A 1 97 ? 5.260 3.315 -12.268 1.00 89.88 97 MET A C 1
ATOM 816 O O . MET A 1 97 ? 5.942 3.136 -13.278 1.00 89.88 97 MET A O 1
ATOM 820 N N . ALA A 1 98 ? 4.222 4.155 -12.252 1.00 90.19 98 ALA A N 1
ATOM 821 C CA . ALA A 1 98 ? 3.868 4.974 -13.408 1.00 90.19 98 ALA A CA 1
ATOM 822 C C . ALA A 1 98 ? 5.014 5.932 -13.769 1.00 90.19 98 ALA A C 1
ATOM 824 O O . ALA A 1 98 ? 5.378 6.059 -14.938 1.00 90.19 98 ALA A O 1
ATOM 825 N N . HIS A 1 99 ? 5.637 6.543 -12.758 1.00 89.56 99 HIS A N 1
ATOM 826 C CA . HIS A 1 99 ? 6.807 7.392 -12.942 1.00 89.56 99 HIS A CA 1
ATOM 827 C C . HIS A 1 99 ? 7.996 6.629 -13.549 1.00 89.56 99 HIS A C 1
ATOM 829 O O . HIS A 1 99 ? 8.585 7.087 -14.526 1.00 89.56 99 HIS A O 1
ATOM 835 N N . MET A 1 100 ? 8.319 5.448 -13.016 1.00 87.88 100 MET A N 1
ATOM 836 C CA . MET A 1 100 ? 9.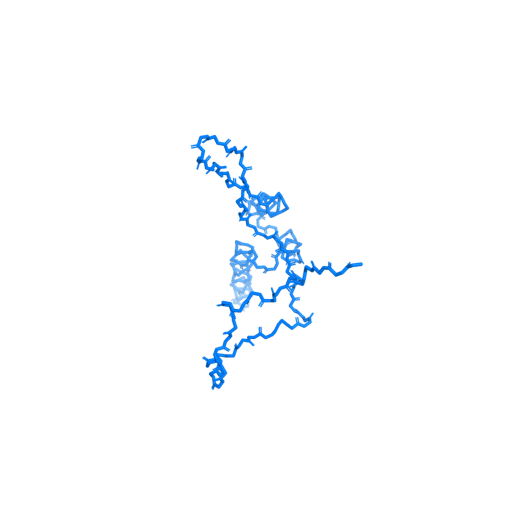409 4.603 -13.522 1.00 87.88 100 MET A CA 1
ATOM 837 C C . MET A 1 100 ? 9.153 4.110 -14.951 1.00 87.88 100 MET A C 1
ATOM 839 O O . MET A 1 100 ? 10.075 4.064 -15.760 1.00 87.88 100 MET A O 1
ATOM 843 N N . SER A 1 101 ? 7.902 3.780 -15.278 1.00 86.88 101 SER A N 1
ATOM 844 C CA . SER A 1 101 ? 7.513 3.351 -16.627 1.00 86.88 101 SER A CA 1
ATOM 845 C C . SER A 1 101 ? 7.741 4.471 -17.639 1.00 86.88 101 SER A C 1
ATOM 847 O O . SER A 1 101 ? 8.376 4.246 -18.664 1.00 86.88 101 SER A O 1
ATOM 849 N N . ARG A 1 102 ? 7.329 5.698 -17.296 1.00 88.38 102 ARG A N 1
ATOM 850 C CA . ARG A 1 102 ? 7.578 6.882 -18.125 1.00 88.38 102 ARG A CA 1
ATOM 851 C C . ARG A 1 102 ? 9.073 7.132 -18.338 1.00 88.38 102 ARG A C 1
ATOM 853 O O . ARG A 1 102 ? 9.489 7.368 -19.464 1.00 88.38 102 ARG A O 1
ATOM 860 N N . MET A 1 103 ? 9.889 7.037 -17.284 1.00 86.69 103 MET A N 1
ATOM 861 C CA . MET A 1 103 ? 11.345 7.188 -17.420 1.00 86.69 103 MET A CA 1
ATOM 862 C C . MET A 1 103 ? 11.941 6.139 -18.369 1.00 86.69 103 MET A C 1
ATOM 864 O O . MET A 1 103 ? 12.759 6.476 -19.218 1.00 86.69 103 MET A O 1
ATOM 868 N N . ASN A 1 104 ? 11.523 4.874 -18.264 1.00 85.88 104 ASN A N 1
ATOM 869 C CA . ASN A 1 104 ? 12.001 3.817 -19.159 1.00 85.88 104 ASN A CA 1
ATOM 870 C C . ASN A 1 104 ? 11.597 4.052 -20.621 1.00 85.88 104 ASN A C 1
ATOM 872 O O . ASN A 1 104 ? 12.400 3.799 -21.516 1.00 85.88 104 ASN A O 1
ATOM 876 N N . GLU A 1 105 ? 10.383 4.542 -20.877 1.00 86.62 105 GLU A N 1
ATOM 877 C CA . GLU A 1 105 ? 9.947 4.919 -22.228 1.00 86.62 105 GLU A CA 1
ATOM 878 C C . GLU A 1 105 ? 10.823 6.036 -22.814 1.00 86.62 105 GLU A C 1
ATOM 880 O O . GLU A 1 105 ? 11.246 5.942 -23.968 1.00 86.62 105 GLU A O 1
ATOM 885 N N . GLU A 1 106 ? 11.155 7.052 -22.014 1.00 80.75 106 GLU A N 1
ATOM 886 C CA . GLU A 1 106 ? 12.054 8.142 -22.412 1.00 80.75 106 GLU A CA 1
ATOM 887 C C . GLU A 1 106 ? 13.468 7.631 -22.740 1.00 80.75 106 GLU A C 1
ATOM 889 O O . GLU A 1 106 ? 14.036 8.024 -23.760 1.00 80.75 106 GLU A O 1
ATOM 894 N N . PHE A 1 107 ? 14.022 6.715 -21.934 1.00 76.69 107 PHE A N 1
ATOM 895 C CA . PHE A 1 107 ? 15.331 6.103 -22.204 1.00 76.69 107 PHE A CA 1
ATOM 896 C C . PHE A 1 107 ? 15.336 5.251 -23.473 1.00 76.69 107 PHE A C 1
ATOM 898 O O . PHE A 1 107 ? 16.256 5.372 -24.279 1.00 76.69 107 PHE A O 1
ATOM 905 N N . ASN A 1 108 ? 14.314 4.412 -23.661 1.00 79.50 108 ASN A N 1
ATOM 906 C CA . ASN A 1 108 ? 14.190 3.576 -24.854 1.00 79.50 108 ASN A CA 1
ATOM 907 C C . ASN A 1 108 ? 14.062 4.439 -26.109 1.00 79.50 108 ASN A C 1
ATOM 909 O O . ASN A 1 108 ? 14.775 4.211 -27.079 1.00 79.50 108 ASN A O 1
ATOM 913 N N . THR A 1 109 ? 13.227 5.479 -26.050 1.00 81.56 109 THR A N 1
ATOM 914 C CA . THR A 1 109 ? 13.090 6.447 -27.140 1.00 81.56 109 THR A CA 1
ATOM 915 C C . THR A 1 109 ? 14.437 7.109 -27.425 1.00 81.56 109 THR A C 1
ATOM 917 O O . THR A 1 109 ? 14.885 7.098 -28.561 1.00 81.56 109 THR A O 1
ATOM 920 N N . GLY A 1 110 ? 15.130 7.629 -26.405 1.00 75.06 110 GLY A N 1
ATOM 921 C CA . GLY A 1 110 ? 16.460 8.238 -26.534 1.00 75.06 110 GLY A CA 1
ATOM 922 C C . GLY A 1 110 ? 17.506 7.322 -27.176 1.00 75.06 110 GLY A C 1
ATOM 923 O O . GLY A 1 110 ? 18.308 7.788 -27.981 1.00 75.06 110 GLY A O 1
ATOM 924 N N . ALA A 1 111 ? 17.474 6.028 -26.856 1.00 75.56 111 ALA A N 1
ATOM 925 C CA . ALA A 1 111 ? 18.367 5.030 -27.436 1.00 75.56 111 ALA A CA 1
ATOM 926 C C . ALA A 1 111 ? 18.091 4.767 -28.925 1.00 75.56 111 ALA A C 1
ATOM 928 O O . ALA A 1 111 ? 19.021 4.433 -29.646 1.00 75.56 111 ALA A O 1
ATOM 929 N N . GLU A 1 112 ? 16.855 4.943 -29.401 1.00 79.69 112 GLU A N 1
ATOM 930 C CA . GLU A 1 112 ? 16.521 4.832 -30.830 1.00 79.69 112 GLU A CA 1
ATOM 931 C C . GLU A 1 112 ? 17.042 6.016 -31.665 1.00 79.69 112 GLU A C 1
ATOM 933 O O . GLU A 1 112 ? 17.171 5.899 -32.883 1.00 79.69 112 GLU A O 1
ATOM 938 N N . TRP A 1 113 ? 17.345 7.156 -31.033 1.00 73.31 113 TRP A N 1
ATOM 939 C CA . TRP A 1 113 ? 17.861 8.352 -31.714 1.00 73.31 113 TRP A CA 1
ATOM 940 C C . TRP A 1 113 ? 19.390 8.373 -31.882 1.00 73.31 113 TRP A C 1
ATOM 942 O O . TRP A 1 113 ? 19.901 9.295 -32.523 1.00 73.31 113 TRP A O 1
ATOM 952 N N . ILE A 1 114 ? 20.115 7.411 -31.298 1.00 63.25 114 ILE A N 1
ATOM 953 C CA . ILE A 1 114 ? 21.587 7.290 -31.341 1.00 63.25 114 ILE A CA 1
ATOM 954 C C . ILE A 1 114 ? 21.978 6.126 -32.251 1.00 63.25 114 ILE A C 1
ATOM 956 O O . ILE A 1 114 ? 22.887 6.332 -33.087 1.00 63.25 114 ILE A O 1
#

pLDDT: mean 77.77, std 14.57, range [36.78, 92.62]

Mean predicted aligned error: 13.74 Å

Solvent-accessible surface area (backbone atoms only — not comparable to full-atom values): 7455 Å² total; per-residue (Å²): 135,87,86,83,80,80,74,78,75,68,90,77,59,73,60,90,90,61,74,74,94,63,86,78,78,72,88,52,93,86,52,79,78,94,68,92,68,53,76,42,83,40,81,76,49,75,56,97,92,44,78,42,72,42,82,42,70,31,68,70,51,51,54,52,52,55,52,44,59,62,28,59,81,65,67,39,64,67,59,44,50,55,47,37,77,76,43,74,80,46,60,69,52,54,53,50,51,52,51,53,51,52,53,50,52,53,51,54,54,55,60,74,77,109

Secondary structure (DSSP, 8-state):
---------GGGPPPTT---SS---PPPTTSPP----SEEEEEEEEETTEEEEEEEE-HHHHHHHHHHHHHHHTT-HHHHHHHHHH-TT-HHHHHHHHHHHHHHHHHHHHHHT-

InterPro domains:
  IPR006994 TCF25/Rqc1 [PF04910] (53-112)
  IPR006994 TCF25/Rqc1 [PTHR22684] (12-113)

Sequence (114 aa):
EALGSGEPDEDHRWPPGRRAKGRIVKNRPTWFPEKDYGLSMVQVKEEKGETWFKIKHNNYYEQRERMYWLSETHMNPVLIHEILGEVPYQLNCLLTMAHMSRMNEEFNTGAEWI

Organism: Caenorhabditis japonica (NCBI:txid281687)

Radius of gyration: 23.93 Å; Cα contacts (8 Å, |Δi|>4): 65; chains: 1; bounding box: 63×33×65 Å

Foldseek 3Di:
DDDDDDDDPPVPDDPPPDDPPDPPPPDDPPDDDDDDAFWDWDFDDDDPNDTDIDIDGDPVNVVLVVLLVVCVVVLPLVSLVVSCVVVVPPVSSVVSVVVVVVVVVVVVVVVVVD